Protein AF-A0A9D1DRK4-F1 (afdb_monomer)

Sequence (139 aa):
MKIYNKKVFASGVFEIALGLLRLIADIMKQDFSIKSSVLIAVLVVLGFGSILRSVSPRMAKEDKLEELDERNRLITLKSKSKSFQLTQIISFVLMLALLVMGKVTGFEGFIAMGVGLAFAFTVSMFAEIFTYLYYESKN

pLDDT: mean 89.67, std 6.3, range [67.88, 97.56]

Secondary structure (DSSP, 8-state):
---S-HHHHHHHHHHHHHHHHHHHHHHHHT---HHHHHHHHHHHHHHHHHHHHHH-HHHHHHHHHHHH-HHHHHHHHHHHHHHHHHHHHHHHHHHHHHHHHHHHH--HHHHHHHHHHHHHHHHHHHHHHHHHHHHHTT-

Foldseek 3Di:
DDFLAPVLLVQLVVLLVVLVVLVVVCVVVVPDDPVNVVSSVVSNVSSVVSNVLRRDPVSSVVVVVCCPPPVSVVVVVVCVVVVLVVVLVVLLVQLVVLCVVCVVVVPVVSPVVSVVSVVVSVVSVVVVVVVVVVVVVVD

Structure (mmCIF, N/CA/C/O backbone):
data_AF-A0A9D1DRK4-F1
#
_entry.id   AF-A0A9D1DRK4-F1
#
loop_
_atom_site.group_PDB
_atom_site.id
_atom_site.type_symbol
_atom_site.label_atom_id
_atom_site.label_alt_id
_atom_site.label_comp_id
_atom_site.label_asym_id
_atom_site.label_entity_id
_atom_site.label_seq_id
_atom_site.pdbx_PDB_ins_code
_atom_site.Cartn_x
_atom_site.Cartn_y
_atom_site.Cartn_z
_atom_site.occupancy
_atom_site.B_iso_or_equiv
_atom_site.auth_seq_id
_atom_site.auth_comp_id
_atom_site.auth_asym_id
_atom_site.auth_atom_id
_atom_site.pdbx_PDB_model_num
ATOM 1 N N . MET A 1 1 ? 2.744 2.794 -32.965 1.00 67.88 1 MET A N 1
ATOM 2 C CA . MET A 1 1 ? 3.786 3.000 -31.928 1.00 67.88 1 MET A CA 1
ATOM 3 C C . MET A 1 1 ? 4.196 1.644 -31.368 1.00 67.88 1 MET A C 1
ATOM 5 O O . MET A 1 1 ? 3.311 0.856 -31.063 1.00 67.88 1 MET A O 1
ATOM 9 N N . LYS A 1 2 ? 5.496 1.339 -31.258 1.00 76.00 2 LYS A N 1
ATOM 10 C CA . LYS A 1 2 ? 5.961 0.125 -30.559 1.00 76.00 2 LYS A CA 1
ATOM 11 C C . LYS A 1 2 ? 6.042 0.424 -29.061 1.00 76.00 2 LYS A C 1
ATOM 13 O O . LYS A 1 2 ? 6.697 1.384 -28.684 1.00 76.00 2 LYS A O 1
ATOM 18 N N . ILE A 1 3 ? 5.387 -0.377 -28.227 1.00 81.56 3 ILE A N 1
ATOM 19 C CA . ILE A 1 3 ? 5.459 -0.249 -26.765 1.00 81.56 3 ILE A CA 1
ATOM 20 C C . ILE A 1 3 ? 6.670 -1.051 -26.283 1.00 81.56 3 ILE A C 1
ATOM 22 O O . ILE A 1 3 ? 6.721 -2.265 -26.491 1.00 81.56 3 ILE A O 1
ATOM 26 N N . TYR A 1 4 ? 7.642 -0.388 -25.657 1.00 81.31 4 TYR A N 1
ATOM 27 C CA . TYR A 1 4 ? 8.885 -1.023 -25.205 1.00 81.31 4 TYR A CA 1
ATOM 28 C C . TYR A 1 4 ? 8.810 -1.475 -23.742 1.00 81.31 4 TYR A C 1
ATOM 30 O O . TYR A 1 4 ? 9.367 -2.522 -23.402 1.00 81.31 4 TYR A O 1
ATOM 38 N N . ASN A 1 5 ? 8.078 -0.739 -22.897 1.00 82.06 5 ASN A N 1
ATOM 39 C CA . ASN A 1 5 ? 7.828 -1.094 -21.499 1.00 82.06 5 ASN A CA 1
ATOM 40 C C . ASN A 1 5 ? 6.324 -1.308 -21.245 1.00 82.06 5 ASN A C 1
ATOM 42 O O . ASN A 1 5 ? 5.585 -0.375 -20.943 1.00 82.06 5 ASN A O 1
ATOM 46 N N . LYS A 1 6 ? 5.859 -2.559 -21.364 1.00 83.62 6 LYS A N 1
ATOM 47 C CA . LYS A 1 6 ? 4.433 -2.905 -21.203 1.00 83.62 6 LYS A CA 1
ATOM 48 C C . LYS A 1 6 ? 3.895 -2.615 -19.796 1.00 83.62 6 LYS A C 1
ATOM 50 O O . LYS A 1 6 ? 2.721 -2.286 -19.673 1.00 83.62 6 LYS A O 1
ATOM 55 N N . LYS A 1 7 ? 4.735 -2.722 -18.757 1.00 83.62 7 LYS A N 1
ATOM 56 C CA . LYS A 1 7 ? 4.333 -2.464 -17.365 1.00 83.62 7 LYS A CA 1
ATOM 57 C C . LYS A 1 7 ? 4.001 -0.983 -17.163 1.00 83.62 7 LYS A C 1
ATOM 59 O O . LYS A 1 7 ? 2.909 -0.666 -16.712 1.00 83.62 7 LYS A O 1
ATOM 64 N N . VAL A 1 8 ? 4.917 -0.099 -17.566 1.00 85.31 8 VAL A N 1
ATOM 65 C CA . VAL A 1 8 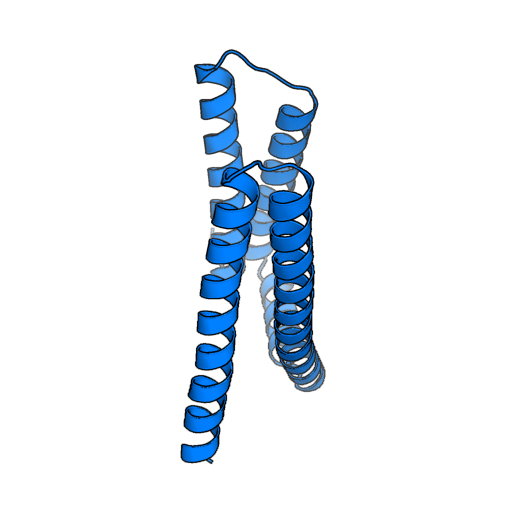? 4.753 1.363 -17.442 1.00 85.31 8 VAL A CA 1
ATOM 66 C C . VAL A 1 8 ? 3.644 1.885 -18.363 1.00 85.31 8 VAL A C 1
ATOM 68 O O . VAL A 1 8 ? 2.923 2.816 -18.020 1.00 85.31 8 VAL A O 1
ATOM 71 N N . PHE A 1 9 ? 3.443 1.251 -19.522 1.00 88.00 9 PHE A N 1
ATOM 72 C CA . PHE A 1 9 ? 2.295 1.567 -20.372 1.00 88.00 9 PHE A CA 1
ATOM 73 C C . PHE A 1 9 ? 0.969 1.227 -19.677 1.00 88.00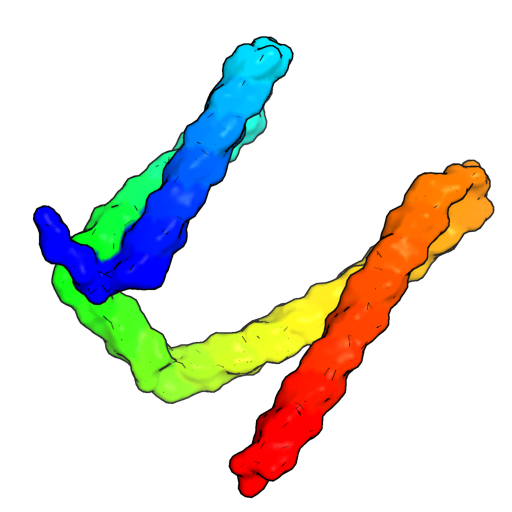 9 PHE A C 1
ATOM 75 O O . PHE A 1 9 ? 0.056 2.047 -19.660 1.00 88.00 9 PHE A O 1
ATOM 82 N N . ALA A 1 10 ? 0.865 0.034 -19.080 1.00 88.69 10 ALA A N 1
ATOM 83 C CA . ALA A 1 10 ? -0.343 -0.396 -18.383 1.00 88.69 10 ALA A CA 1
ATOM 84 C C . ALA A 1 10 ? -0.659 0.488 -17.167 1.00 88.69 10 ALA A C 1
ATOM 86 O O . ALA A 1 10 ? -1.822 0.834 -16.973 1.00 88.69 10 ALA A O 1
ATOM 87 N N . SER A 1 11 ? 0.353 0.902 -16.391 1.00 88.19 11 SER A N 1
ATOM 88 C CA . SER A 1 11 ? 0.150 1.850 -15.288 1.00 88.19 11 SER A CA 1
ATOM 89 C C . SER A 1 11 ? -0.345 3.205 -15.793 1.00 88.19 11 SER A C 1
ATOM 91 O O . SER A 1 11 ? -1.317 3.724 -15.259 1.00 88.19 11 SER A O 1
ATOM 93 N N . GLY A 1 12 ? 0.230 3.728 -16.882 1.00 89.88 12 GLY A N 1
ATOM 94 C CA . GLY A 1 12 ? -0.217 4.994 -17.466 1.00 89.88 12 GLY A CA 1
ATOM 95 C C . GLY A 1 12 ? -1.657 4.953 -17.988 1.00 89.88 12 GLY A C 1
ATOM 96 O O . GLY A 1 12 ? -2.433 5.878 -17.755 1.00 89.88 12 GLY A O 1
ATOM 97 N N . VAL A 1 13 ? -2.058 3.854 -18.636 1.00 91.81 13 VAL A N 1
ATOM 98 C CA . VAL A 1 13 ? -3.454 3.647 -19.065 1.00 91.81 13 VAL A CA 1
ATOM 99 C C . VAL A 1 13 ? -4.392 3.560 -17.861 1.00 91.81 13 VAL A C 1
ATOM 101 O O . VAL A 1 13 ? -5.472 4.148 -17.880 1.00 91.81 13 VAL A O 1
ATOM 104 N N . PHE A 1 14 ? -3.983 2.852 -16.809 1.00 91.56 14 PHE A N 1
ATOM 105 C CA . PHE A 1 14 ? -4.764 2.727 -15.584 1.00 91.56 14 PHE A CA 1
ATOM 106 C C . PHE A 1 14 ? -4.957 4.078 -14.876 1.00 91.56 14 PHE A C 1
ATOM 108 O O . PHE A 1 14 ? -6.069 4.396 -14.463 1.00 91.56 14 PHE A O 1
ATOM 115 N N . GLU A 1 15 ? -3.914 4.905 -14.798 1.00 92.62 15 GLU A N 1
ATOM 116 C CA . GLU A 1 15 ? -3.975 6.256 -14.223 1.00 92.62 15 GLU A CA 1
ATOM 117 C C . GLU A 1 15 ? -4.958 7.160 -14.983 1.00 92.62 15 GLU A C 1
ATOM 119 O O . GLU A 1 15 ? -5.798 7.819 -14.365 1.00 92.62 15 GLU A O 1
ATOM 124 N N . ILE A 1 16 ? -4.931 7.131 -16.322 1.00 92.56 16 ILE A N 1
ATOM 125 C CA . ILE A 1 16 ? -5.899 7.870 -17.150 1.00 92.56 16 ILE A CA 1
ATOM 126 C C . ILE A 1 16 ? -7.318 7.339 -16.930 1.00 92.56 16 ILE A C 1
ATOM 128 O O . ILE A 1 16 ? -8.250 8.130 -16.782 1.00 92.56 16 ILE A O 1
ATOM 132 N N . ALA A 1 17 ? -7.497 6.017 -16.872 1.00 93.25 17 ALA A N 1
ATOM 133 C CA . ALA A 1 17 ? -8.802 5.411 -16.629 1.00 93.25 17 ALA A CA 1
ATOM 134 C C . ALA A 1 17 ? -9.384 5.831 -15.268 1.00 93.25 17 ALA A C 1
ATOM 136 O O . ALA A 1 17 ? -10.566 6.164 -15.190 1.00 93.25 17 ALA A O 1
ATOM 137 N N . LEU A 1 18 ? -8.562 5.890 -14.214 1.00 91.94 18 LEU A N 1
ATOM 138 C CA . LEU A 1 18 ? -8.972 6.399 -12.902 1.00 91.94 18 LEU A CA 1
ATOM 139 C C . LEU A 1 18 ? -9.349 7.884 -12.944 1.00 91.94 18 LEU A C 1
ATOM 141 O O . LEU A 1 18 ? -10.362 8.271 -12.358 1.00 91.94 18 LEU A O 1
ATOM 145 N N . GLY A 1 19 ? -8.571 8.710 -13.650 1.00 91.88 19 GLY A N 1
ATOM 146 C CA . GLY A 1 19 ? -8.886 10.127 -13.844 1.00 91.88 19 GLY A CA 1
ATOM 147 C C . GLY A 1 19 ? -10.227 10.332 -14.557 1.00 91.88 19 GLY A C 1
ATOM 148 O O . GLY A 1 19 ? -11.049 11.134 -14.117 1.00 91.88 19 GLY A O 1
ATOM 149 N N . LEU A 1 20 ? -10.490 9.549 -15.607 1.00 91.81 20 LEU A N 1
ATOM 150 C CA . LEU A 1 20 ? -11.758 9.568 -16.344 1.00 91.81 20 LEU A CA 1
ATOM 151 C C . LEU A 1 20 ? -12.934 9.084 -15.494 1.00 91.81 20 LEU A C 1
ATOM 153 O O . LEU A 1 20 ? -13.987 9.717 -15.489 1.00 91.81 20 LEU A O 1
ATOM 157 N N . LEU A 1 21 ? -12.757 7.994 -14.744 1.00 92.25 21 LEU A N 1
ATOM 158 C CA . LEU A 1 21 ? -13.779 7.496 -13.824 1.00 92.25 21 LEU A CA 1
ATOM 159 C C . LEU A 1 21 ? -14.159 8.577 -12.807 1.00 92.25 21 LEU A C 1
ATOM 161 O O . LEU A 1 21 ? -15.340 8.781 -12.523 1.00 92.25 21 LEU A O 1
ATOM 165 N N . ARG A 1 22 ? -13.159 9.294 -12.279 1.00 90.50 22 ARG A N 1
ATOM 166 C CA . ARG A 1 22 ? -13.400 10.379 -11.333 1.00 90.50 22 ARG A CA 1
ATOM 167 C C . ARG A 1 22 ? -14.141 11.548 -11.975 1.00 90.50 22 ARG A C 1
ATOM 169 O O . ARG A 1 22 ? -15.085 12.041 -11.369 1.00 90.50 22 ARG A O 1
ATOM 176 N N . LEU A 1 23 ? -13.774 11.935 -13.196 1.00 89.12 23 LEU A N 1
ATOM 177 C CA . LEU A 1 23 ? -14.49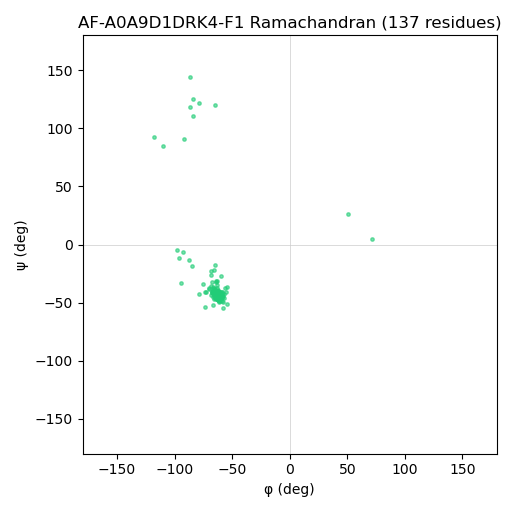9 12.954 -13.960 1.00 89.12 23 LEU A CA 1
ATOM 178 C C . LEU A 1 23 ? -15.972 12.588 -14.158 1.00 89.12 23 LEU A C 1
ATOM 180 O O . LEU A 1 23 ? -16.845 13.419 -13.927 1.00 89.12 23 LEU A O 1
ATOM 184 N N . ILE A 1 24 ? -16.258 11.342 -14.545 1.00 90.12 24 ILE A N 1
ATOM 185 C CA . ILE A 1 24 ? -17.635 10.860 -14.721 1.00 90.12 24 ILE A CA 1
ATOM 186 C C . ILE A 1 24 ? -18.398 10.937 -13.394 1.00 90.12 24 ILE A C 1
ATOM 188 O O . ILE A 1 24 ? -19.530 11.417 -13.364 1.00 90.12 24 ILE A O 1
ATOM 192 N N . ALA A 1 25 ? -17.778 10.512 -12.290 1.00 88.88 25 ALA A N 1
ATOM 193 C CA . ALA A 1 25 ? -18.392 10.572 -10.967 1.00 88.88 25 ALA A CA 1
ATOM 194 C C . ALA A 1 25 ? -18.722 12.010 -10.528 1.00 88.88 25 ALA A C 1
ATOM 196 O O . ALA A 1 25 ? -19.797 12.236 -9.971 1.00 88.88 25 ALA A O 1
ATOM 197 N N . ASP A 1 26 ? -17.833 12.969 -10.795 1.00 87.88 26 ASP A N 1
ATOM 198 C CA . ASP A 1 26 ? -18.051 14.383 -10.474 1.00 87.88 26 ASP A CA 1
ATOM 199 C C . ASP A 1 26 ? -19.182 14.981 -11.340 1.00 87.88 26 ASP A C 1
ATOM 201 O O . ASP A 1 26 ? -20.062 15.664 -10.813 1.00 87.88 26 ASP A O 1
ATOM 205 N N . ILE A 1 27 ? -19.243 14.643 -12.640 1.00 88.81 27 ILE A N 1
ATOM 206 C CA . ILE A 1 27 ? -20.340 15.046 -13.544 1.00 88.81 27 ILE A CA 1
ATOM 207 C C . ILE A 1 27 ? -21.686 14.502 -13.052 1.00 88.81 27 ILE A C 1
ATOM 209 O O . ILE A 1 27 ? -22.664 15.244 -12.984 1.00 88.81 27 ILE A O 1
ATOM 213 N N . MET A 1 28 ? -21.746 13.216 -12.690 1.00 88.94 28 MET A N 1
ATOM 214 C CA . MET A 1 28 ? -22.981 12.573 -12.223 1.00 88.94 28 MET A CA 1
ATOM 215 C C . MET A 1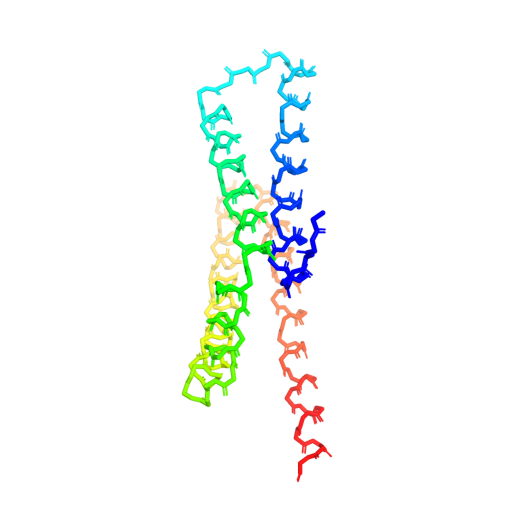 28 ? -23.503 13.170 -10.913 1.00 88.94 28 MET A C 1
ATOM 217 O O . MET A 1 28 ? -24.711 13.188 -10.692 1.00 88.94 28 MET A O 1
ATOM 221 N N . LYS A 1 29 ? -22.605 13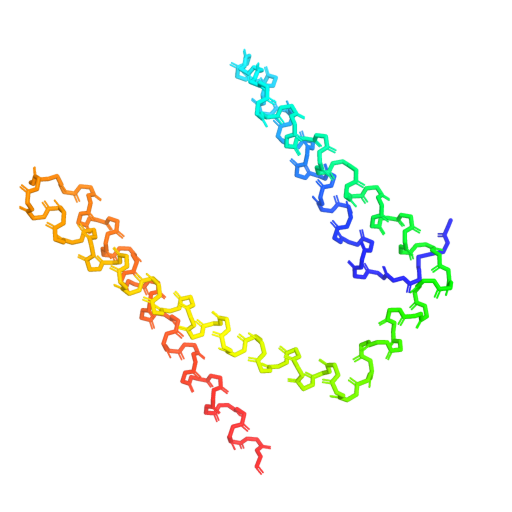.633 -10.038 1.00 88.25 29 LYS A N 1
ATOM 222 C CA . LYS A 1 29 ? -22.959 14.209 -8.734 1.00 88.25 29 LYS A CA 1
ATOM 223 C C . LYS A 1 29 ? -23.131 15.731 -8.756 1.00 88.25 29 LYS A C 1
ATOM 225 O O . LYS A 1 29 ? -23.530 16.278 -7.736 1.00 88.25 29 LYS A O 1
ATOM 230 N N . GLN A 1 30 ? -22.827 16.397 -9.878 1.00 79.44 30 GLN A N 1
ATOM 231 C CA . GLN A 1 30 ? -22.736 17.864 -9.992 1.00 79.44 30 GLN A CA 1
ATOM 232 C C . GLN A 1 30 ? -21.844 18.513 -8.913 1.00 79.44 30 GLN A C 1
ATOM 234 O O . GLN A 1 30 ? -22.013 19.683 -8.574 1.00 79.44 30 GLN A O 1
ATOM 239 N N . ASP A 1 31 ? -20.873 17.766 -8.386 1.00 75.38 31 ASP A N 1
ATOM 240 C CA . ASP A 1 31 ? -19.986 18.205 -7.308 1.00 75.38 31 ASP A CA 1
ATOM 241 C C . ASP A 1 31 ? -18.574 18.398 -7.866 1.00 75.38 31 ASP A C 1
ATOM 243 O O . ASP A 1 31 ? -17.733 17.496 -7.858 1.00 75.38 31 ASP A O 1
ATOM 247 N N . PHE A 1 32 ? -18.339 19.588 -8.420 1.00 75.25 32 PHE A N 1
ATOM 248 C CA . PHE A 1 32 ? -17.030 19.993 -8.920 1.00 75.25 32 PHE A CA 1
ATOM 249 C C . PHE A 1 32 ? -16.251 20.704 -7.821 1.00 75.25 32 PHE A C 1
ATOM 251 O O . PHE A 1 32 ? -16.299 21.926 -7.668 1.00 75.25 32 PHE A O 1
ATOM 258 N N . SER A 1 33 ? -15.488 19.926 -7.061 1.00 84.44 33 SER A N 1
ATOM 259 C CA . SER A 1 33 ? -14.570 20.469 -6.069 1.00 84.44 33 SER A CA 1
ATOM 260 C C . SER A 1 33 ? -13.221 20.812 -6.700 1.00 84.44 33 SER A C 1
ATOM 262 O O . SER A 1 33 ? -12.678 20.067 -7.512 1.00 84.44 33 SER A O 1
ATOM 264 N N . ILE A 1 34 ? -12.585 21.895 -6.244 1.00 84.62 34 ILE A N 1
ATOM 265 C CA . ILE A 1 34 ? -11.204 22.234 -6.639 1.00 84.62 34 ILE A CA 1
ATOM 266 C C . ILE A 1 34 ? -10.258 21.052 -6.361 1.00 84.62 34 ILE A C 1
ATOM 268 O O . ILE A 1 34 ? -9.367 20.762 -7.156 1.00 84.62 34 ILE A O 1
ATOM 272 N N . LYS A 1 35 ? -10.483 20.322 -5.259 1.00 87.75 35 LYS A N 1
ATOM 273 C CA . LYS A 1 35 ? -9.674 19.151 -4.890 1.00 87.75 35 LYS A CA 1
ATOM 274 C C . LYS A 1 35 ? -9.784 18.024 -5.914 1.00 87.75 35 LYS A C 1
ATOM 276 O O . LYS A 1 35 ? -8.777 17.384 -6.212 1.00 87.75 35 LYS A O 1
ATOM 281 N N . SER A 1 36 ? -10.982 17.771 -6.441 1.00 85.69 36 SER A N 1
ATOM 282 C CA . SER A 1 36 ? -11.182 16.700 -7.413 1.00 85.69 36 SER A CA 1
ATOM 283 C C . SER A 1 36 ? -10.609 17.082 -8.775 1.00 85.69 36 SER A C 1
ATOM 285 O O . SER A 1 36 ? -9.881 16.281 -9.358 1.00 85.69 36 SER A O 1
ATOM 287 N N . SER A 1 37 ? -10.788 18.332 -9.208 1.00 86.38 37 SER A N 1
ATOM 288 C CA . SER A 1 37 ? -10.160 18.866 -10.423 1.00 86.38 37 SER A CA 1
ATOM 289 C C . SER A 1 37 ? -8.629 18.772 -10.391 1.00 86.38 37 SER A C 1
ATOM 291 O O . SER A 1 37 ? -8.018 18.336 -11.366 1.00 86.38 37 SER A O 1
ATOM 293 N N . VAL A 1 38 ? -7.995 19.116 -9.261 1.00 91.88 38 VAL A N 1
ATOM 294 C CA . VAL A 1 38 ? -6.536 18.974 -9.091 1.00 91.88 38 VAL A CA 1
ATOM 295 C C . VAL A 1 38 ? -6.114 17.506 -9.157 1.00 91.88 38 VAL A C 1
ATOM 297 O O . VAL A 1 38 ? -5.152 17.179 -9.849 1.00 91.88 38 VAL A O 1
ATOM 300 N N . LEU A 1 39 ? -6.839 16.607 -8.484 1.00 90.38 39 LEU A N 1
ATOM 301 C CA . LEU A 1 39 ? -6.544 15.173 -8.512 1.00 90.38 39 LEU A CA 1
ATOM 302 C C . LEU A 1 39 ? -6.621 14.603 -9.936 1.00 90.38 39 LEU A C 1
ATOM 304 O O . LEU A 1 39 ? -5.728 13.869 -10.352 1.00 90.38 39 LEU A O 1
ATOM 308 N N . ILE A 1 40 ? -7.658 14.969 -10.692 1.00 90.81 40 ILE A N 1
ATOM 309 C CA . ILE A 1 40 ? -7.830 14.565 -12.092 1.00 90.81 40 ILE A CA 1
ATOM 310 C C . ILE A 1 40 ? -6.660 15.068 -12.942 1.00 90.81 40 ILE A C 1
ATOM 312 O O . ILE A 1 40 ? -6.085 14.291 -13.702 1.00 90.81 40 ILE A O 1
ATOM 316 N N . ALA A 1 41 ? -6.269 16.337 -12.792 1.00 91.56 41 ALA A N 1
ATOM 317 C CA . ALA A 1 41 ? -5.150 16.905 -13.538 1.00 91.56 41 ALA A CA 1
ATOM 318 C C . ALA A 1 41 ? -3.838 16.153 -13.259 1.00 91.56 41 ALA A C 1
ATOM 320 O O . ALA A 1 41 ? -3.119 15.801 -14.193 1.00 91.56 41 ALA A O 1
ATOM 321 N N . VAL A 1 42 ? -3.558 15.841 -11.989 1.00 92.56 42 VAL A N 1
ATOM 322 C CA . VAL A 1 42 ? -2.378 15.056 -11.599 1.00 92.56 42 VAL A CA 1
ATOM 323 C C . VAL A 1 42 ? -2.413 13.660 -12.225 1.00 92.56 42 VAL A C 1
ATOM 325 O O . VAL A 1 42 ? -1.426 13.249 -12.829 1.00 92.56 42 VAL A O 1
ATOM 328 N N . LEU A 1 43 ? -3.545 12.952 -12.145 1.00 92.19 43 LEU A N 1
ATOM 329 C CA . LEU A 1 43 ? -3.694 11.610 -12.725 1.00 92.19 43 LEU A CA 1
ATOM 330 C C . LEU A 1 43 ? -3.485 11.603 -14.243 1.00 92.19 43 LEU A C 1
ATOM 332 O O . LEU A 1 43 ? -2.827 10.710 -14.770 1.00 92.19 43 LEU A O 1
ATOM 336 N N . VAL A 1 44 ? -3.999 12.612 -14.949 1.00 90.88 44 VAL A N 1
ATOM 337 C CA . VAL A 1 44 ? -3.832 12.730 -16.403 1.00 90.88 44 VAL A CA 1
ATOM 338 C C . VAL A 1 44 ? -2.379 13.033 -16.773 1.00 90.88 44 VAL A C 1
ATOM 340 O O . VAL A 1 44 ? -1.852 12.417 -17.699 1.00 90.88 44 VAL A O 1
ATOM 343 N N . VAL A 1 45 ? -1.709 13.938 -16.051 1.00 93.00 45 VAL A N 1
ATOM 344 C CA . VAL A 1 45 ? -0.297 14.278 -16.303 1.00 93.00 45 VAL A CA 1
ATOM 345 C C . VAL A 1 45 ? 0.613 13.075 -16.050 1.00 93.00 45 VAL A C 1
ATOM 347 O O . VAL A 1 45 ? 1.456 12.764 -16.893 1.00 93.00 45 VAL A O 1
ATOM 350 N N . LEU A 1 46 ? 0.423 12.374 -14.927 1.00 91.06 46 LEU A N 1
ATOM 351 C CA . LEU A 1 46 ? 1.181 11.163 -14.604 1.00 91.06 46 LEU A CA 1
ATOM 352 C C . LEU A 1 46 ? 0.920 10.055 -15.631 1.00 91.06 46 LEU A C 1
ATOM 354 O O . LEU A 1 46 ? 1.871 9.504 -16.191 1.00 91.06 46 LEU A O 1
ATOM 358 N N . GLY A 1 47 ? -0.349 9.820 -15.972 1.00 90.50 47 GLY A N 1
ATOM 359 C CA . GLY A 1 47 ? -0.735 8.774 -16.910 1.00 90.50 47 GLY A CA 1
ATOM 360 C C . GLY A 1 47 ? -0.183 9.007 -18.313 1.00 90.50 47 GLY A C 1
ATOM 361 O O . GLY A 1 47 ? 0.387 8.102 -18.929 1.00 90.50 47 GLY A O 1
ATOM 362 N N . PHE A 1 48 ? -0.265 10.246 -18.804 1.00 90.00 48 PHE A N 1
ATOM 363 C CA . PHE A 1 48 ? 0.300 10.613 -20.100 1.00 90.00 48 PHE A CA 1
ATOM 364 C C . PHE A 1 48 ? 1.834 10.533 -20.098 1.00 90.00 48 PHE A C 1
ATOM 366 O O . PHE A 1 48 ? 2.421 9.986 -21.035 1.00 90.00 48 PHE A O 1
ATOM 373 N N . GLY A 1 49 ? 2.488 10.999 -19.029 1.00 88.19 49 GLY A N 1
ATOM 374 C CA . GLY A 1 49 ? 3.938 10.881 -18.851 1.00 88.19 49 GLY A CA 1
ATOM 375 C C . GLY A 1 49 ? 4.418 9.426 -18.870 1.00 88.19 49 GLY A C 1
ATOM 376 O O . GLY A 1 49 ? 5.368 9.096 -19.584 1.00 88.19 49 GLY A O 1
ATOM 377 N N . SER A 1 50 ? 3.715 8.535 -18.169 1.00 87.69 50 SER A N 1
ATOM 378 C CA . SER A 1 50 ? 3.982 7.091 -18.156 1.00 87.69 50 SER A CA 1
ATOM 379 C C . SER A 1 50 ? 3.823 6.467 -19.547 1.00 87.69 50 SER A C 1
ATOM 381 O O . SER A 1 50 ? 4.693 5.720 -20.005 1.00 87.69 50 SER A O 1
ATOM 383 N N . ILE A 1 51 ? 2.767 6.826 -20.286 1.00 88.75 51 ILE A N 1
ATOM 384 C CA . ILE A 1 51 ? 2.562 6.345 -21.661 1.00 88.75 51 ILE A CA 1
ATOM 385 C C . ILE A 1 51 ? 3.697 6.812 -22.580 1.00 88.75 51 ILE A C 1
ATOM 387 O O . ILE A 1 51 ? 4.285 5.983 -23.279 1.00 88.75 51 ILE A O 1
ATOM 391 N N . LEU A 1 52 ? 4.070 8.094 -22.551 1.00 86.12 52 LEU A N 1
ATOM 392 C CA . LEU A 1 52 ? 5.185 8.610 -23.353 1.00 86.12 52 LEU A CA 1
ATOM 393 C C . LEU A 1 52 ? 6.509 7.914 -23.012 1.00 86.12 52 LEU A C 1
ATOM 395 O O . LEU A 1 52 ? 7.249 7.512 -23.917 1.00 86.12 52 LEU A O 1
ATOM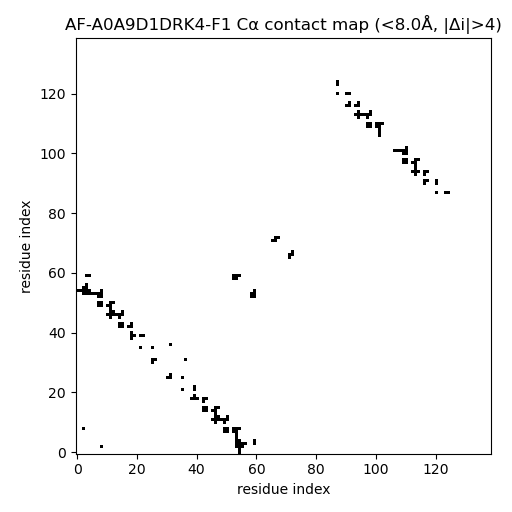 399 N N . ARG A 1 53 ? 6.786 7.703 -21.718 1.00 83.69 53 ARG A N 1
ATOM 400 C CA . ARG A 1 53 ? 7.981 6.986 -21.249 1.00 83.69 53 ARG A CA 1
ATOM 401 C C . ARG A 1 53 ? 8.023 5.556 -21.775 1.00 83.69 53 ARG A C 1
ATOM 403 O O . ARG A 1 53 ? 9.048 5.120 -22.295 1.00 83.69 53 ARG A O 1
ATOM 410 N N . SER A 1 54 ? 6.892 4.856 -21.729 1.00 83.88 54 SER A N 1
ATOM 411 C CA . SER A 1 54 ? 6.786 3.450 -22.133 1.00 83.88 54 SER A CA 1
ATOM 412 C C . SER A 1 54 ? 7.019 3.183 -23.628 1.00 83.88 54 SER A C 1
ATOM 414 O O . SER A 1 54 ? 7.362 2.060 -24.022 1.00 83.88 54 SER A O 1
ATOM 416 N N . VAL A 1 55 ? 6.843 4.209 -24.466 1.00 84.69 55 VAL A N 1
ATOM 417 C CA . VAL A 1 55 ? 7.038 4.143 -25.919 1.00 84.69 55 VAL A CA 1
ATOM 418 C C . VAL A 1 55 ? 8.430 4.631 -26.341 1.00 84.69 55 VAL A C 1
ATOM 420 O O . VAL A 1 55 ? 8.862 4.387 -27.469 1.00 84.69 55 VAL A O 1
ATOM 423 N N . SER A 1 56 ? 9.190 5.254 -25.438 1.00 84.62 56 SER A N 1
ATOM 424 C CA . SER A 1 56 ? 10.579 5.614 -25.713 1.00 84.62 56 SER A CA 1
ATOM 425 C C . SER A 1 56 ? 11.502 4.396 -25.573 1.00 84.62 56 SER A C 1
ATOM 427 O O . SER A 1 56 ? 11.596 3.812 -24.491 1.00 84.62 56 SER A O 1
ATOM 429 N N . PRO A 1 57 ? 12.254 4.018 -26.624 1.00 77.38 57 PRO A N 1
ATOM 430 C CA . PRO A 1 57 ? 13.179 2.889 -26.559 1.00 77.38 57 PRO A CA 1
ATOM 431 C C . PRO A 1 57 ? 14.387 3.149 -25.652 1.00 77.38 57 PRO A C 1
ATOM 433 O O . PRO A 1 57 ? 14.978 2.192 -25.162 1.00 77.38 57 PRO A O 1
ATOM 436 N N . ARG A 1 58 ? 14.780 4.417 -25.455 1.00 82.12 58 ARG A N 1
ATOM 437 C CA . ARG A 1 58 ? 15.902 4.789 -24.576 1.00 82.12 58 ARG A CA 1
ATOM 438 C C . ARG A 1 58 ? 15.507 4.635 -23.110 1.00 82.12 58 ARG A C 1
ATOM 440 O O . ARG A 1 58 ? 16.122 3.842 -22.408 1.00 82.12 58 ARG A O 1
ATOM 447 N N . MET A 1 59 ? 14.400 5.265 -22.713 1.00 76.31 59 MET A N 1
ATOM 448 C CA . MET A 1 59 ? 13.898 5.194 -21.335 1.00 76.31 59 MET A CA 1
ATOM 449 C C . MET A 1 59 ? 13.512 3.761 -20.944 1.00 76.31 59 MET A C 1
ATOM 451 O O . MET A 1 59 ? 13.831 3.309 -19.856 1.00 76.31 59 MET A O 1
ATOM 455 N N . ALA A 1 60 ? 12.932 2.980 -21.862 1.00 75.62 60 ALA A N 1
ATOM 456 C CA . ALA A 1 60 ? 12.627 1.574 -21.590 1.00 75.62 60 ALA A CA 1
ATOM 457 C C . ALA A 1 60 ? 13.872 0.674 -21.444 1.00 75.62 60 ALA A C 1
ATOM 459 O O . ALA A 1 60 ? 13.776 -0.405 -20.858 1.00 75.62 60 ALA A O 1
ATOM 460 N N . LYS A 1 61 ? 15.026 1.061 -22.009 1.00 77.94 61 LYS A N 1
ATOM 461 C CA . LYS A 1 61 ? 16.300 0.361 -21.779 1.00 77.94 61 LYS A CA 1
ATOM 462 C C . LYS A 1 61 ? 16.901 0.749 -20.432 1.00 77.94 61 LYS A C 1
ATOM 464 O O . LYS A 1 61 ? 17.355 -0.142 -19.728 1.00 77.94 61 LYS A O 1
ATOM 469 N N . GLU A 1 62 ? 16.859 2.030 -20.080 1.00 78.88 62 GLU A N 1
ATOM 470 C CA . GLU A 1 62 ? 17.285 2.534 -18.767 1.00 78.88 62 GLU A CA 1
ATOM 471 C C . GLU A 1 62 ? 16.486 1.868 -17.638 1.00 78.88 62 GLU A C 1
ATOM 473 O O . GLU A 1 62 ? 17.089 1.257 -16.761 1.00 78.88 62 GLU A O 1
ATOM 478 N N . ASP A 1 63 ? 15.151 1.833 -17.740 1.00 77.19 63 ASP A N 1
ATOM 479 C CA . ASP A 1 63 ? 14.276 1.164 -16.763 1.00 77.19 63 ASP A CA 1
ATOM 480 C C . ASP A 1 63 ? 14.651 -0.320 -16.571 1.00 77.19 63 ASP A C 1
ATOM 482 O O . ASP A 1 63 ? 14.653 -0.843 -15.458 1.00 77.19 63 ASP A O 1
ATOM 486 N N . LYS A 1 64 ? 14.974 -1.025 -17.665 1.00 78.19 64 LYS A N 1
ATOM 487 C CA . LYS A 1 64 ? 15.378 -2.439 -17.608 1.00 78.19 64 LYS A CA 1
ATOM 488 C C . LYS A 1 64 ? 16.748 -2.627 -16.970 1.00 78.19 64 LYS A C 1
ATOM 490 O O . LYS A 1 64 ? 16.948 -3.621 -16.284 1.00 78.19 64 LYS A O 1
ATOM 495 N N . LEU A 1 65 ? 17.688 -1.722 -17.227 1.00 77.00 65 LEU A N 1
ATOM 496 C CA . LEU A 1 65 ? 19.016 -1.776 -16.620 1.00 77.00 65 LEU A CA 1
ATOM 497 C C . LEU A 1 65 ? 18.927 -1.515 -15.1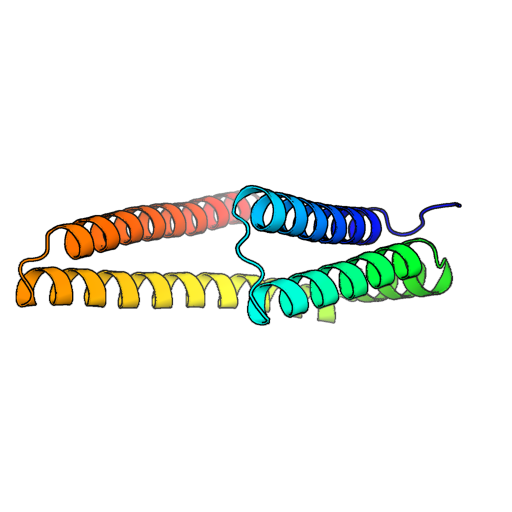12 1.00 77.00 65 LEU A C 1
ATOM 499 O O . LEU A 1 65 ? 19.535 -2.252 -14.344 1.00 77.00 65 LEU A O 1
ATOM 503 N N . GLU A 1 66 ? 18.107 -0.552 -14.685 1.00 76.56 66 GLU A N 1
ATOM 504 C CA . GLU A 1 66 ? 17.862 -0.287 -13.264 1.00 76.56 66 GLU A CA 1
ATOM 505 C C . GLU A 1 66 ? 17.152 -1.448 -12.551 1.00 76.56 66 GLU A C 1
ATOM 507 O O . GLU A 1 66 ? 17.508 -1.752 -11.411 1.00 76.56 66 GLU A O 1
ATOM 512 N N . GLU A 1 67 ? 16.183 -2.115 -13.202 1.00 75.94 67 GLU A N 1
ATOM 513 C CA . GLU A 1 67 ? 15.509 -3.309 -12.654 1.00 75.94 67 GLU A CA 1
ATOM 514 C C . GLU A 1 67 ? 16.474 -4.500 -12.475 1.00 75.94 67 GLU A C 1
ATOM 516 O O . GLU A 1 67 ? 16.266 -5.327 -11.583 1.00 75.94 67 GLU A O 1
ATOM 521 N N . LEU A 1 68 ? 17.497 -4.615 -13.329 1.00 78.00 68 LEU A N 1
ATOM 522 C CA . LEU A 1 68 ? 18.460 -5.722 -13.318 1.00 78.00 68 LEU A CA 1
ATOM 523 C C . LEU A 1 68 ? 19.652 -5.490 -12.383 1.00 78.00 68 LEU A C 1
ATOM 525 O O . LEU A 1 68 ? 20.362 -6.448 -12.081 1.00 78.00 68 LEU A O 1
ATOM 529 N N . ASP A 1 69 ? 19.859 -4.262 -11.906 1.00 86.94 69 ASP A N 1
ATOM 530 C CA . ASP A 1 69 ? 20.908 -3.965 -10.935 1.00 86.94 69 ASP A CA 1
ATOM 531 C C . ASP A 1 69 ? 20.622 -4.684 -9.603 1.00 86.94 69 ASP A C 1
ATOM 533 O O . ASP A 1 69 ? 19.599 -4.470 -8.939 1.00 86.94 69 ASP A O 1
ATOM 537 N N . GLU A 1 70 ? 21.550 -5.553 -9.199 1.00 88.25 70 GLU A N 1
ATOM 538 C CA . GLU A 1 70 ? 21.468 -6.354 -7.978 1.00 88.25 70 GLU A CA 1
ATOM 539 C C . GLU A 1 70 ? 21.288 -5.486 -6.731 1.00 88.25 70 GLU A C 1
ATOM 541 O O . GLU A 1 70 ? 20.510 -5.834 -5.834 1.00 88.25 70 GLU A O 1
ATOM 546 N N . ARG A 1 71 ? 21.946 -4.318 -6.686 1.00 89.62 71 ARG A N 1
ATOM 547 C CA . ARG A 1 71 ? 21.811 -3.376 -5.572 1.00 89.62 71 ARG A CA 1
ATOM 548 C C . ARG A 1 71 ? 20.384 -2.845 -5.498 1.00 89.62 71 ARG A C 1
ATOM 550 O O . ARG A 1 71 ? 19.794 -2.830 -4.414 1.00 89.62 71 ARG A O 1
ATOM 557 N N . ASN A 1 72 ? 19.811 -2.442 -6.629 1.00 87.00 72 ASN A N 1
ATOM 558 C CA . ASN A 1 72 ? 18.439 -1.936 -6.684 1.00 87.00 72 ASN A CA 1
ATOM 559 C C . ASN A 1 72 ? 17.427 -3.029 -6.345 1.00 87.00 72 ASN A C 1
ATOM 561 O O . ASN A 1 72 ? 16.458 -2.773 -5.624 1.00 87.00 72 ASN A O 1
ATOM 565 N N . ARG A 1 73 ? 17.674 -4.268 -6.778 1.00 88.00 73 ARG A N 1
ATOM 566 C CA . ARG A 1 73 ? 16.845 -5.421 -6.420 1.00 88.00 73 ARG A CA 1
ATOM 567 C C . ARG A 1 73 ? 16.876 -5.690 -4.918 1.00 88.00 73 ARG A C 1
ATOM 569 O O . ARG A 1 73 ? 15.816 -5.866 -4.315 1.00 88.00 73 ARG A O 1
ATOM 576 N N . LEU A 1 74 ? 18.054 -5.656 -4.294 1.00 91.56 74 LEU A N 1
ATOM 577 C CA . LEU A 1 74 ? 18.192 -5.817 -2.847 1.00 91.56 74 LEU A CA 1
ATOM 578 C C . LEU A 1 74 ? 17.475 -4.697 -2.083 1.00 91.56 74 LEU A C 1
ATOM 580 O O . LEU A 1 74 ? 16.730 -4.979 -1.142 1.00 91.56 74 LEU A O 1
ATOM 584 N N . ILE A 1 75 ? 17.665 -3.438 -2.494 1.00 92.50 75 ILE A N 1
ATOM 585 C CA . ILE A 1 75 ? 16.976 -2.282 -1.901 1.00 92.50 75 ILE A CA 1
ATOM 586 C C . ILE A 1 75 ? 15.461 -2.446 -2.036 1.00 92.50 75 ILE A C 1
ATOM 588 O O . ILE A 1 75 ? 14.737 -2.263 -1.060 1.00 92.50 75 ILE A O 1
ATOM 592 N N . THR A 1 76 ? 14.978 -2.853 -3.209 1.00 92.12 76 THR A N 1
ATOM 593 C CA . THR A 1 76 ? 13.551 -3.065 -3.470 1.00 92.12 76 THR A CA 1
ATOM 594 C C . THR A 1 76 ? 12.971 -4.156 -2.574 1.00 92.12 76 THR A C 1
ATOM 596 O O . THR A 1 76 ? 11.909 -3.958 -1.991 1.00 92.12 76 THR A O 1
ATOM 599 N N . LEU A 1 77 ? 13.655 -5.293 -2.421 1.00 91.69 77 LEU A N 1
ATOM 600 C CA . LEU A 1 77 ? 13.196 -6.385 -1.556 1.00 91.69 77 LEU A CA 1
ATOM 601 C C . LEU A 1 77 ? 13.172 -5.966 -0.081 1.00 91.69 77 LEU A C 1
ATOM 603 O O . LEU A 1 77 ? 12.164 -6.171 0.596 1.00 91.69 77 LEU A O 1
ATOM 607 N N . LYS A 1 78 ? 14.237 -5.311 0.401 1.00 93.50 78 LYS A N 1
ATOM 608 C CA . LYS A 1 78 ? 14.296 -4.783 1.773 1.00 93.50 78 LYS A CA 1
ATOM 609 C C . LYS A 1 78 ? 13.214 -3.735 2.020 1.00 93.50 78 LYS A C 1
ATOM 611 O O . LYS A 1 78 ? 12.547 -3.787 3.047 1.00 93.50 78 LYS A O 1
ATOM 616 N N . SER A 1 79 ? 13.008 -2.821 1.074 1.00 94.12 79 SER A N 1
ATOM 617 C CA . SER A 1 79 ? 11.986 -1.777 1.164 1.00 94.12 79 SER A CA 1
ATOM 618 C C . SER A 1 79 ? 10.576 -2.368 1.166 1.00 94.12 79 SER A C 1
ATOM 620 O O . SER A 1 79 ? 9.763 -2.001 2.008 1.00 94.12 79 SER A O 1
ATOM 622 N N . LYS A 1 80 ? 10.286 -3.357 0.310 1.00 93.62 80 LYS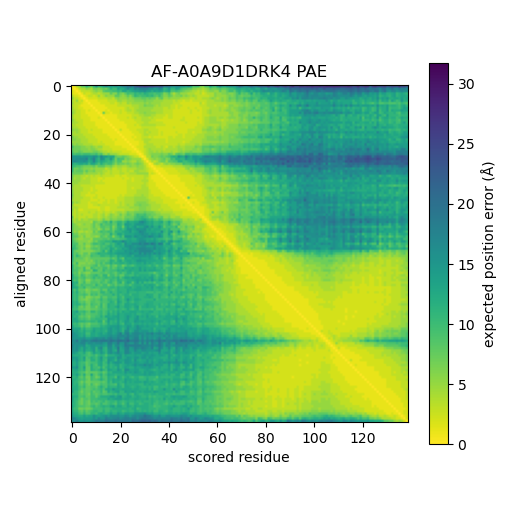 A N 1
ATOM 623 C CA . LYS A 1 80 ? 8.996 -4.068 0.307 1.00 93.62 80 LYS A CA 1
ATOM 624 C C . LYS A 1 80 ? 8.735 -4.808 1.619 1.00 93.62 80 LYS A C 1
ATOM 626 O O . LYS A 1 80 ? 7.662 -4.661 2.188 1.00 93.62 80 LYS A O 1
ATOM 631 N N . SER A 1 81 ? 9.720 -5.546 2.131 1.00 92.44 81 SER A N 1
ATOM 632 C CA . SER A 1 81 ? 9.593 -6.234 3.423 1.00 92.44 81 SER A CA 1
ATOM 633 C C . SER A 1 81 ? 9.375 -5.242 4.572 1.00 92.44 81 SER A C 1
ATOM 635 O O . SER A 1 81 ? 8.448 -5.403 5.362 1.00 92.44 81 SER A O 1
ATOM 637 N N . LYS A 1 82 ? 10.165 -4.162 4.634 1.00 94.12 82 LYS A N 1
ATOM 638 C CA . LYS A 1 82 ? 10.045 -3.158 5.699 1.00 94.12 82 LYS A CA 1
ATOM 639 C C . LYS A 1 82 ? 8.779 -2.318 5.608 1.00 94.12 82 LYS A C 1
ATOM 641 O O . LYS A 1 82 ? 8.192 -2.029 6.643 1.00 94.12 82 LYS A O 1
ATOM 646 N N . SER A 1 83 ? 8.340 -1.951 4.407 1.00 94.81 83 SER A N 1
ATOM 647 C CA . SER A 1 83 ? 7.065 -1.249 4.217 1.00 94.81 83 SER A CA 1
ATOM 648 C C . SER A 1 83 ? 5.885 -2.124 4.623 1.00 94.81 83 SER A C 1
ATOM 650 O O . SER A 1 83 ? 5.012 -1.632 5.324 1.00 94.81 83 SER A O 1
ATOM 652 N N . PHE A 1 84 ? 5.896 -3.419 4.293 1.00 94.75 84 PHE A N 1
ATOM 653 C CA . PHE A 1 84 ? 4.858 -4.351 4.734 1.00 94.75 84 PHE A CA 1
ATOM 654 C C . PHE A 1 84 ? 4.795 -4.470 6.266 1.00 94.75 84 PHE A C 1
ATOM 656 O O . PHE A 1 84 ? 3.726 -4.273 6.844 1.00 94.75 84 PHE A O 1
ATOM 663 N N . GLN A 1 85 ? 5.943 -4.665 6.928 1.00 94.12 85 GLN A N 1
ATOM 664 C CA . GLN A 1 85 ? 6.039 -4.682 8.397 1.00 94.12 85 GLN A CA 1
ATOM 665 C C . GLN A 1 85 ? 5.552 -3.369 9.024 1.00 94.12 85 GLN A C 1
ATOM 667 O O . GLN A 1 85 ? 4.815 -3.361 10.010 1.00 94.12 85 GLN A O 1
ATOM 672 N N . LEU A 1 86 ? 5.924 -2.232 8.434 1.00 96.00 86 LEU A N 1
ATOM 673 C CA . LEU A 1 86 ? 5.472 -0.926 8.896 1.00 96.00 86 LEU A CA 1
ATOM 674 C C . LEU A 1 86 ? 3.953 -0.767 8.737 1.00 96.00 86 LEU A C 1
ATOM 676 O O . LEU A 1 86 ? 3.292 -0.288 9.655 1.00 96.00 86 LEU A O 1
ATOM 680 N N . THR A 1 87 ? 3.382 -1.193 7.608 1.00 95.06 87 THR A N 1
ATOM 681 C CA . THR A 1 87 ? 1.933 -1.162 7.376 1.00 95.06 87 THR A CA 1
ATOM 682 C C . THR A 1 87 ? 1.185 -2.049 8.368 1.00 95.06 87 THR A C 1
ATOM 684 O O . THR A 1 87 ? 0.148 -1.622 8.876 1.00 95.06 87 THR A O 1
ATOM 687 N N . GLN A 1 88 ? 1.706 -3.234 8.700 1.00 95.00 88 GLN A N 1
ATOM 688 C CA . GLN A 1 88 ? 1.148 -4.094 9.750 1.00 95.00 88 GLN A CA 1
ATOM 689 C C . GLN A 1 88 ? 1.126 -3.384 11.107 1.00 95.00 88 GLN A C 1
ATOM 691 O O . GLN A 1 88 ? 0.080 -3.339 11.752 1.00 95.00 88 GLN A O 1
ATOM 696 N N . ILE A 1 89 ? 2.245 -2.773 11.513 1.00 96.31 89 ILE A N 1
ATOM 697 C CA . ILE A 1 89 ? 2.347 -2.038 12.782 1.00 96.31 89 ILE A CA 1
ATOM 698 C C . ILE A 1 89 ? 1.362 -0.868 12.815 1.00 96.31 89 ILE A C 1
ATOM 700 O O . ILE A 1 89 ? 0.621 -0.714 13.782 1.00 96.31 89 ILE A O 1
ATOM 704 N N . ILE A 1 90 ? 1.315 -0.057 11.755 1.00 96.56 90 ILE A N 1
ATOM 705 C CA . ILE A 1 90 ? 0.389 1.079 11.665 1.00 96.56 90 ILE A CA 1
ATOM 706 C C . ILE A 1 90 ? -1.061 0.591 11.736 1.00 96.56 90 ILE A C 1
ATOM 708 O O . ILE A 1 90 ? -1.859 1.161 12.476 1.00 96.56 90 ILE A O 1
ATOM 712 N N . SER A 1 91 ? -1.394 -0.481 11.013 1.00 95.38 91 SER A N 1
ATOM 713 C CA . SER A 1 91 ? -2.739 -1.068 11.025 1.00 95.38 91 SER A CA 1
ATOM 714 C C . SER A 1 91 ? -3.116 -1.574 12.415 1.00 95.38 91 SER A C 1
ATOM 716 O O . SER A 1 91 ? -4.237 -1.349 12.862 1.00 95.38 91 SER A O 1
ATOM 718 N N . PHE A 1 92 ? -2.173 -2.189 13.130 1.00 95.25 92 PHE A N 1
ATOM 719 C CA . PHE A 1 92 ? -2.367 -2.655 14.500 1.00 95.25 92 PHE A CA 1
ATOM 720 C C . PHE A 1 92 ? -2.573 -1.500 15.489 1.00 95.25 92 PHE A C 1
ATOM 722 O O . PHE A 1 92 ? -3.500 -1.526 16.297 1.00 95.25 92 PHE A O 1
ATOM 729 N N . VAL A 1 93 ? -1.758 -0.446 15.405 1.00 97.56 93 VAL A N 1
ATOM 730 C CA . VAL A 1 93 ? -1.916 0.750 16.248 1.00 97.56 93 VAL A CA 1
ATOM 731 C C . VAL A 1 93 ? -3.258 1.431 15.972 1.00 97.56 93 VAL A C 1
ATOM 733 O O . VAL A 1 93 ? -3.970 1.795 16.908 1.00 97.56 93 VAL A O 1
ATOM 736 N N . LEU A 1 94 ? -3.639 1.561 14.699 1.00 96.69 94 LEU A N 1
ATOM 737 C CA . LEU A 1 94 ? -4.910 2.161 14.301 1.00 96.69 94 LEU A CA 1
ATOM 738 C C . LEU A 1 94 ? -6.109 1.322 14.762 1.00 96.69 94 LEU A C 1
ATOM 740 O O . LEU A 1 94 ? -7.088 1.876 15.257 1.00 96.69 94 LEU A O 1
ATOM 744 N N . MET A 1 95 ? -6.012 -0.005 14.659 1.00 96.56 95 MET A N 1
ATOM 745 C CA . MET A 1 95 ? -6.993 -0.942 15.205 1.00 96.56 95 MET A CA 1
ATOM 746 C C . MET A 1 95 ? -7.214 -0.690 16.701 1.00 96.56 95 MET A C 1
ATOM 748 O O . MET A 1 95 ? -8.354 -0.505 17.124 1.00 96.56 95 MET A O 1
ATOM 752 N N . LEU A 1 96 ? -6.142 -0.629 17.501 1.00 96.19 96 LEU A N 1
ATOM 753 C CA . LEU A 1 96 ? -6.247 -0.361 18.939 1.00 96.19 96 LEU A CA 1
ATOM 754 C C . LEU A 1 96 ? -6.873 1.007 19.222 1.00 96.19 96 LEU A C 1
ATOM 756 O O . LEU A 1 96 ? -7.763 1.110 20.067 1.00 96.19 96 LEU A O 1
ATOM 760 N N . ALA A 1 97 ? -6.452 2.044 18.496 1.00 96.44 97 ALA A N 1
ATOM 761 C CA . ALA A 1 97 ? -6.994 3.390 18.649 1.00 96.44 97 ALA A CA 1
ATOM 762 C C . ALA A 1 97 ? -8.508 3.434 18.380 1.00 96.44 97 ALA A C 1
ATOM 764 O O . ALA A 1 97 ? -9.249 4.035 19.158 1.00 96.44 97 ALA A O 1
ATOM 765 N N . LEU A 1 98 ? -8.982 2.753 17.331 1.00 95.88 98 LEU A N 1
ATOM 766 C CA . LEU A 1 98 ? -10.405 2.682 16.989 1.00 95.88 98 LEU A CA 1
ATOM 767 C C . LEU A 1 98 ? -11.219 1.901 18.024 1.00 95.88 98 LEU A C 1
ATOM 769 O O . LEU A 1 98 ? -12.308 2.338 18.388 1.00 95.88 98 LEU A O 1
ATOM 773 N N . LEU A 1 99 ? -10.692 0.795 18.555 1.00 93.50 99 LEU A N 1
ATOM 774 C CA . LEU A 1 99 ? -11.370 0.032 19.609 1.00 93.50 99 LEU A CA 1
ATOM 775 C C . LEU A 1 99 ? -11.494 0.841 20.909 1.00 93.50 99 LEU A C 1
ATOM 777 O O . LEU A 1 99 ? -12.564 0.868 21.521 1.00 93.50 99 LEU A O 1
ATOM 781 N N . VAL A 1 100 ? -10.428 1.542 21.314 1.00 94.94 100 VAL A N 1
ATOM 782 C CA . VAL A 1 100 ? -10.451 2.431 22.488 1.00 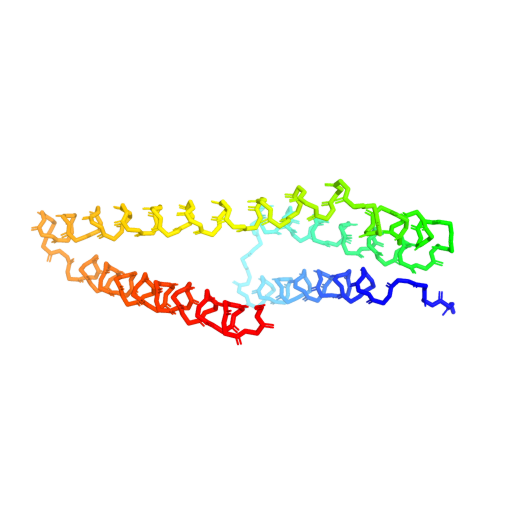94.94 100 VAL A CA 1
ATOM 783 C C . VAL A 1 100 ? -11.431 3.580 22.266 1.00 94.94 100 VAL A C 1
ATOM 785 O O . VAL A 1 100 ? -12.266 3.845 23.128 1.00 94.94 100 VAL A O 1
ATOM 788 N N . MET A 1 101 ? -11.383 4.227 21.101 1.00 93.94 101 MET A N 1
ATOM 789 C CA . MET A 1 101 ? -12.288 5.323 20.760 1.00 93.94 101 MET A CA 1
ATOM 790 C C . MET A 1 101 ? -13.746 4.865 20.721 1.00 93.94 101 MET A C 1
ATOM 792 O O . MET A 1 101 ? -14.609 5.554 21.258 1.00 93.94 101 MET A O 1
ATOM 796 N N . GLY A 1 102 ? -14.032 3.688 20.165 1.00 93.31 102 GLY A N 1
ATOM 797 C CA . GLY A 1 102 ? -15.369 3.097 20.172 1.00 93.31 102 GLY A CA 1
ATOM 798 C C . GLY A 1 102 ? -15.886 2.843 21.586 1.00 93.31 102 GLY A C 1
ATOM 799 O O . GLY A 1 102 ? -17.025 3.183 21.890 1.00 93.31 102 GLY A O 1
ATOM 800 N N . LYS A 1 103 ? -15.030 2.352 22.491 1.00 91.25 103 LYS A N 1
ATOM 801 C CA . LYS A 1 103 ? -15.395 2.167 23.902 1.00 91.25 103 LYS A CA 1
ATOM 802 C C . LYS A 1 103 ? -15.645 3.491 24.633 1.00 91.25 103 LYS A C 1
ATOM 804 O O . LYS A 1 103 ? -16.565 3.564 25.438 1.00 91.25 103 LYS A O 1
ATOM 809 N N . VAL A 1 104 ? -14.834 4.519 24.375 1.00 94.44 104 VAL A N 1
ATOM 810 C CA . VAL A 1 104 ? -14.958 5.837 25.028 1.00 94.44 104 VAL A CA 1
ATOM 811 C C . VAL A 1 104 ? -16.172 6.612 24.513 1.00 94.44 104 VAL A C 1
ATOM 813 O O . VAL A 1 104 ? -16.873 7.245 25.294 1.00 94.44 104 VAL A O 1
ATOM 816 N N . THR A 1 105 ? -16.425 6.568 23.205 1.00 91.88 105 THR A N 1
ATOM 817 C CA . THR A 1 105 ? -17.529 7.302 22.563 1.00 91.88 105 THR A CA 1
ATOM 818 C C . THR A 1 105 ? -18.859 6.553 22.608 1.00 91.88 105 THR A C 1
ATOM 820 O O . THR A 1 105 ? -19.902 7.165 22.401 1.00 91.88 105 THR A O 1
ATOM 823 N N . GLY A 1 106 ? -18.838 5.236 22.839 1.00 89.81 106 GLY A N 1
ATOM 824 C CA . GLY A 1 106 ? -20.014 4.369 22.746 1.00 89.81 106 GLY A CA 1
ATOM 825 C C . GLY A 1 106 ? -20.500 4.132 21.312 1.00 89.81 106 GLY A C 1
ATOM 826 O O . GLY A 1 106 ? -21.535 3.502 21.119 1.00 89.81 106 GLY A O 1
ATOM 827 N N . PHE A 1 107 ? -19.783 4.625 20.294 1.00 91.44 107 PHE A N 1
ATOM 828 C CA . PHE A 1 107 ? -20.171 4.449 18.899 1.00 91.44 107 PHE A CA 1
ATOM 829 C C . PHE A 1 107 ? -19.693 3.096 18.361 1.00 91.44 107 PHE A C 1
ATOM 831 O O . PHE A 1 107 ? -18.501 2.883 18.117 1.00 91.44 107 PHE A O 1
ATOM 838 N N . GLU A 1 108 ? -20.643 2.194 18.110 1.00 90.81 108 GLU A N 1
ATOM 839 C CA . GLU A 1 108 ? -20.374 0.842 17.606 1.00 90.81 108 GLU A CA 1
ATOM 840 C C . GLU A 1 108 ? -19.646 0.832 16.254 1.00 90.81 108 GLU A C 1
ATOM 842 O O . GLU A 1 108 ? -18.877 -0.088 15.975 1.00 90.81 108 GLU A O 1
ATOM 847 N N . GLY A 1 109 ? -19.803 1.875 15.430 1.00 93.38 109 GLY A N 1
ATOM 848 C CA . GLY A 1 109 ? -19.122 1.957 14.138 1.00 93.38 109 GLY A CA 1
ATOM 849 C C . GLY A 1 109 ? -17.595 1.998 14.256 1.00 93.38 109 GLY A C 1
ATOM 850 O O . GLY A 1 109 ? -16.913 1.373 13.446 1.00 93.38 109 GLY A O 1
ATOM 851 N N . PHE A 1 110 ? -17.036 2.639 15.291 1.00 93.25 110 PHE A N 1
ATOM 852 C CA . PHE A 1 110 ? -15.584 2.609 15.523 1.00 93.25 110 PHE A CA 1
ATOM 853 C C . PHE A 1 110 ? -15.103 1.220 15.942 1.00 93.25 110 PHE A C 1
ATOM 855 O O . PHE A 1 110 ? -14.033 0.786 15.516 1.00 93.25 110 PHE A O 1
ATOM 862 N N . ILE A 1 111 ? -15.915 0.494 16.715 1.00 93.62 111 ILE A N 1
ATOM 863 C CA . ILE A 1 111 ? -15.619 -0.891 17.091 1.00 93.62 111 ILE A CA 1
ATOM 864 C C . ILE A 1 111 ? -15.640 -1.776 15.844 1.00 93.62 111 ILE A C 1
ATOM 866 O O . ILE A 1 111 ? -14.686 -2.513 15.613 1.00 93.62 111 ILE A O 1
ATOM 870 N N . ALA A 1 112 ? -16.666 -1.655 14.997 1.00 95.19 112 ALA A N 1
ATOM 871 C CA . ALA A 1 112 ? -16.768 -2.407 13.748 1.00 95.19 112 ALA A CA 1
ATOM 872 C C . ALA A 1 112 ? -15.579 -2.139 12.806 1.00 95.19 112 ALA A C 1
ATOM 874 O O . ALA A 1 112 ? -14.999 -3.078 12.262 1.00 95.19 112 ALA A O 1
ATOM 875 N N . MET A 1 113 ? -15.159 -0.876 12.659 1.00 95.25 113 MET A N 1
ATOM 876 C CA . MET A 1 113 ? -13.958 -0.514 11.892 1.00 95.25 113 MET A CA 1
ATOM 877 C C . MET A 1 113 ? -12.685 -1.118 12.499 1.00 95.25 113 MET A C 1
ATOM 879 O O . MET A 1 113 ? -11.855 -1.662 11.769 1.00 95.25 113 MET A O 1
ATOM 883 N N . GLY A 1 114 ? -12.544 -1.067 13.828 1.00 95.25 114 GLY A N 1
ATOM 884 C CA . GLY A 1 114 ? -11.438 -1.695 14.548 1.00 95.25 114 GLY A CA 1
ATOM 885 C C . GLY A 1 114 ? -11.389 -3.208 14.321 1.00 95.25 114 GLY A C 1
ATOM 886 O O . GLY A 1 114 ? -10.341 -3.740 13.975 1.00 95.25 114 GLY A O 1
ATOM 887 N N . VAL A 1 115 ? -12.524 -3.901 14.416 1.00 95.06 115 VAL A N 1
ATOM 888 C CA . VAL A 1 115 ? -12.626 -5.344 14.132 1.00 95.06 115 VAL A CA 1
ATOM 889 C C . VAL A 1 115 ? -12.278 -5.654 12.671 1.00 95.06 115 VAL A C 1
ATOM 891 O O . VAL A 1 115 ? -11.567 -6.622 12.403 1.00 95.06 115 VAL A O 1
ATOM 894 N N . GLY A 1 116 ? -12.702 -4.814 11.723 1.00 96.06 116 GLY A N 1
ATOM 895 C CA . GLY A 1 116 ? -12.317 -4.945 10.315 1.00 96.06 116 GLY A CA 1
ATOM 896 C C . GLY A 1 116 ? -10.802 -4.842 10.099 1.00 96.06 116 GLY A C 1
ATOM 897 O O . GLY A 1 116 ? -10.220 -5.658 9.381 1.00 96.06 116 GLY A O 1
ATOM 898 N N . LEU A 1 117 ? -10.139 -3.894 10.769 1.00 95.88 117 LEU A N 1
ATOM 899 C CA . LEU A 1 117 ? -8.676 -3.799 10.750 1.00 95.88 117 LEU A CA 1
ATOM 900 C C . LEU A 1 117 ? -8.003 -4.983 11.445 1.00 95.88 117 LEU A C 1
ATOM 902 O O . LEU A 1 117 ? -6.969 -5.438 10.963 1.00 95.88 117 LEU A O 1
ATOM 906 N N . ALA A 1 118 ? -8.583 -5.507 12.527 1.00 95.69 118 ALA A N 1
ATOM 907 C CA . ALA A 1 118 ? -8.078 -6.703 13.196 1.00 95.69 118 ALA A CA 1
ATOM 908 C C . ALA A 1 118 ? -8.052 -7.896 12.237 1.00 95.69 118 ALA A C 1
ATOM 910 O O . ALA A 1 118 ? -7.033 -8.571 12.116 1.00 95.69 118 ALA A O 1
ATOM 911 N N . PHE A 1 119 ? -9.135 -8.096 11.483 1.00 96.06 119 PHE A N 1
ATOM 912 C CA . PHE A 1 119 ? -9.199 -9.132 10.459 1.00 96.06 119 PHE A CA 1
ATOM 913 C C . PHE A 1 119 ? -8.127 -8.937 9.375 1.00 96.06 119 PHE A C 1
ATOM 915 O O . PHE A 1 119 ? -7.384 -9.871 9.070 1.00 96.06 119 PHE A O 1
ATOM 922 N N . ALA A 1 120 ? -7.989 -7.722 8.834 1.00 95.56 120 ALA A N 1
ATOM 923 C CA . ALA A 1 120 ? -6.968 -7.412 7.830 1.00 95.56 120 ALA A CA 1
ATOM 924 C C . ALA A 1 120 ? -5.539 -7.642 8.358 1.00 95.56 120 ALA A C 1
ATOM 926 O O . ALA A 1 120 ? -4.702 -8.223 7.663 1.00 95.56 120 ALA A O 1
ATOM 927 N N . PHE A 1 121 ? -5.273 -7.245 9.604 1.00 95.19 121 PHE A N 1
ATOM 928 C CA . PHE A 1 121 ? -4.003 -7.487 10.280 1.00 95.19 121 PHE A CA 1
ATOM 929 C C . PHE A 1 121 ? -3.729 -8.990 10.428 1.00 95.19 121 PHE A C 1
ATOM 931 O O . PHE A 1 121 ? -2.655 -9.456 10.049 1.00 95.19 121 PHE A O 1
ATOM 938 N N . THR A 1 122 ? -4.702 -9.781 10.881 1.00 95.44 122 THR A N 1
ATOM 939 C CA . THR A 1 122 ? -4.552 -11.238 10.999 1.00 95.44 122 THR A CA 1
ATOM 940 C C . THR A 1 122 ? -4.253 -11.893 9.651 1.00 95.44 122 THR A C 1
ATOM 942 O O . THR A 1 122 ? -3.319 -12.688 9.552 1.00 95.44 122 THR A O 1
ATOM 945 N N . VAL A 1 123 ? -4.984 -11.530 8.592 1.00 96.50 123 VAL A N 1
ATOM 946 C CA . VAL A 1 123 ? -4.719 -12.036 7.235 1.00 96.50 123 VAL A CA 1
ATOM 947 C C . VAL A 1 123 ? -3.301 -11.678 6.784 1.00 96.50 123 VAL A C 1
ATOM 949 O O . VAL A 1 123 ? -2.606 -12.518 6.214 1.00 96.50 123 VAL A O 1
ATOM 952 N N . SER A 1 124 ? -2.838 -10.460 7.079 1.00 95.69 124 SER A N 1
ATOM 953 C CA . SER A 1 124 ? -1.481 -10.026 6.730 1.00 95.69 124 SER A CA 1
ATOM 954 C C . SER A 1 124 ? -0.390 -10.823 7.460 1.00 95.69 124 SER A C 1
ATOM 956 O O . SER A 1 124 ? 0.613 -11.173 6.845 1.00 95.69 124 SER A O 1
ATOM 958 N N . MET A 1 125 ? -0.606 -11.173 8.734 1.00 95.19 125 MET A N 1
ATOM 959 C CA . MET A 1 125 ? 0.307 -12.008 9.524 1.00 95.19 125 MET A CA 1
ATOM 960 C C . MET A 1 125 ? 0.414 -13.420 8.943 1.00 95.19 125 MET A C 1
ATOM 962 O O . MET A 1 125 ? 1.512 -13.939 8.755 1.00 95.19 125 MET A O 1
ATOM 966 N N . PHE A 1 126 ? -0.722 -14.032 8.594 1.00 96.25 126 PHE A N 1
ATOM 967 C CA . PHE A 1 126 ? -0.724 -15.335 7.930 1.00 96.25 126 PHE A CA 1
ATOM 968 C C . PHE A 1 126 ? -0.042 -15.287 6.563 1.00 96.25 126 PHE A C 1
ATOM 970 O O . PHE A 1 126 ? 0.713 -16.197 6.232 1.00 96.25 126 PHE A O 1
ATOM 977 N N . ALA A 1 127 ? -0.259 -14.228 5.781 1.00 95.56 127 ALA A N 1
ATOM 978 C CA . ALA A 1 127 ? 0.410 -14.058 4.496 1.00 95.56 127 ALA A CA 1
ATOM 979 C C . ALA A 1 127 ? 1.940 -14.005 4.650 1.00 95.56 127 ALA A C 1
ATOM 981 O O . ALA A 1 127 ? 2.649 -14.651 3.879 1.00 95.56 127 ALA A O 1
ATOM 982 N N . GLU A 1 128 ? 2.459 -13.299 5.658 1.00 94.44 128 GLU A N 1
ATOM 983 C CA . GLU A 1 128 ? 3.898 -13.275 5.956 1.00 94.44 128 GLU A CA 1
ATOM 984 C C . GLU A 1 128 ? 4.425 -14.662 6.327 1.00 94.44 128 GLU A C 1
ATOM 986 O O . GLU A 1 128 ? 5.402 -15.122 5.742 1.00 94.44 128 GLU A O 1
ATOM 991 N N . ILE A 1 129 ? 3.736 -15.369 7.227 1.00 95.19 129 ILE A N 1
ATOM 992 C CA . ILE A 1 129 ? 4.133 -16.713 7.668 1.00 95.19 129 ILE A CA 1
ATOM 993 C C . ILE A 1 129 ? 4.135 -17.695 6.494 1.00 95.19 129 ILE A C 1
ATOM 995 O O . ILE A 1 129 ? 5.119 -18.398 6.276 1.00 95.19 129 ILE A O 1
ATOM 999 N N . PHE A 1 130 ? 3.058 -17.747 5.707 1.00 95.25 130 PHE A N 1
ATOM 1000 C CA . PHE A 1 130 ? 2.965 -18.684 4.588 1.00 95.25 130 PHE A CA 1
ATOM 1001 C C . PHE A 1 130 ? 3.970 -18.372 3.484 1.00 95.25 130 PHE A C 1
ATOM 1003 O O . PHE A 1 130 ? 4.541 -19.296 2.907 1.00 95.25 130 PHE A O 1
ATOM 1010 N N . THR A 1 131 ? 4.212 -17.092 3.189 1.00 93.06 131 THR A N 1
ATOM 1011 C CA . THR A 1 131 ? 5.231 -16.721 2.199 1.00 93.06 131 THR A CA 1
ATOM 1012 C C . THR A 1 131 ? 6.634 -17.052 2.693 1.00 93.06 131 THR A C 1
ATOM 1014 O O . THR A 1 131 ? 7.414 -17.602 1.917 1.00 93.06 131 THR A O 1
ATOM 1017 N N . TYR A 1 132 ? 6.934 -16.808 3.971 1.00 93.00 132 TYR A N 1
ATOM 1018 C CA . TYR A 1 132 ? 8.193 -17.212 4.593 1.00 93.00 132 TYR A CA 1
ATOM 1019 C C . TYR A 1 132 ? 8.406 -18.730 4.491 1.00 93.00 132 TYR A C 1
ATOM 1021 O O . TYR A 1 132 ? 9.384 -19.158 3.883 1.00 93.00 132 TYR A O 1
ATOM 1029 N N . LEU A 1 133 ? 7.444 -19.536 4.960 1.00 95.31 133 LEU A N 1
ATOM 1030 C CA . LEU A 1 133 ? 7.513 -21.003 4.906 1.00 95.31 133 LEU A CA 1
ATOM 1031 C C . LEU A 1 133 ? 7.651 -21.534 3.475 1.00 95.31 133 LEU A C 1
ATOM 1033 O O . LEU A 1 133 ? 8.421 -22.457 3.222 1.00 95.31 133 LEU A O 1
ATOM 1037 N N . TYR A 1 134 ? 6.924 -20.955 2.518 1.00 95.12 134 TYR A N 1
ATOM 1038 C CA . TYR A 1 134 ? 7.008 -21.361 1.117 1.00 95.12 134 TYR A CA 1
ATOM 1039 C C . TYR A 1 134 ? 8.408 -21.138 0.537 1.00 95.12 134 TYR A C 1
ATOM 1041 O O . TYR A 1 134 ? 8.934 -22.028 -0.131 1.00 95.12 134 TYR A O 1
ATOM 1049 N N . TYR A 1 135 ? 9.020 -19.975 0.780 1.00 92.12 135 TYR A N 1
ATOM 1050 C CA . TYR A 1 135 ? 10.361 -19.695 0.267 1.00 92.12 135 TYR A CA 1
ATOM 1051 C C . TYR A 1 135 ? 11.454 -20.437 1.039 1.00 92.12 135 TYR A C 1
ATOM 1053 O O . TYR A 1 135 ? 12.414 -20.870 0.411 1.00 92.12 135 TYR A O 1
ATOM 1061 N N . GLU A 1 136 ? 11.290 -20.646 2.346 1.00 93.44 136 GLU A N 1
ATOM 1062 C CA . GLU A 1 136 ? 12.193 -21.471 3.155 1.00 93.44 136 GLU A CA 1
ATOM 1063 C C . GLU A 1 136 ? 12.160 -22.937 2.705 1.00 93.44 136 GLU A C 1
ATOM 1065 O O . GLU A 1 136 ? 13.208 -23.531 2.510 1.00 93.44 136 GLU A O 1
ATOM 1070 N N . SER A 1 137 ? 10.982 -23.503 2.413 1.00 93.38 137 SER A N 1
ATOM 1071 C CA . SER A 1 137 ? 10.857 -24.890 1.924 1.00 93.38 137 SER A CA 1
ATOM 1072 C C . SER A 1 137 ? 11.480 -25.143 0.546 1.00 93.38 137 SER A C 1
ATOM 1074 O O . SER A 1 137 ? 11.677 -26.292 0.151 1.00 93.38 137 SER A O 1
ATOM 1076 N N . LYS A 1 138 ? 11.727 -24.076 -0.222 1.00 86.81 138 LYS A N 1
ATOM 1077 C CA . LYS A 1 138 ? 12.287 -24.140 -1.577 1.00 86.81 138 LYS A CA 1
ATOM 1078 C C . LYS A 1 138 ? 13.791 -23.898 -1.625 1.00 86.81 138 LYS A C 1
ATOM 1080 O O . LYS A 1 138 ? 14.352 -23.974 -2.719 1.00 86.81 138 LYS A O 1
ATOM 1085 N N . ASN A 1 139 ? 14.399 -23.570 -0.491 1.00 73.06 139 ASN A N 1
ATOM 1086 C CA . ASN A 1 139 ? 15.805 -23.216 -0.366 1.00 73.06 139 ASN A CA 1
ATOM 1087 C C . ASN A 1 139 ? 16.547 -24.283 0.437 1.00 73.06 139 ASN A C 1
ATOM 1089 O O . ASN A 1 139 ? 17.704 -24.568 0.067 1.00 73.06 139 ASN A O 1
#

Solvent-accessible surface area (backbone atoms only — not comparable to full-atom values): 7105 Å² total; per-residue (Å²): 135,70,72,61,26,66,66,45,30,51,51,11,53,50,32,34,50,52,24,51,52,49,52,53,53,29,63,77,65,73,54,85,46,72,68,55,56,52,51,31,52,51,28,40,52,52,10,51,50,29,37,57,43,12,47,31,67,64,55,33,47,52,55,51,52,54,65,64,34,65,67,51,44,51,50,50,53,51,49,52,54,50,50,51,54,47,50,47,52,51,44,50,53,50,20,52,51,27,40,52,49,13,67,75,69,66,41,62,67,36,35,53,53,14,51,53,38,48,52,54,46,52,52,51,52,50,51,51,52,52,52,50,51,53,55,58,75,74,108

Radius of gyration: 21.14 Å; Cα contacts (8 Å, |Δi|>4): 102; chains: 1; bounding box: 45×47×57 Å

InterPro domains:
  IPR019235 Protein of unknown function DUF2178, transmembrane [PF09946] (7-138)

Mean predicted aligned error: 8.44 Å

Organism: NCBI:txid2840830